Protein AF-A0AAV7XQR1-F1 (afdb_monomer_lite)

InterPro domains:
  IPR001360 Glycoside hydrolase family 1 [PF00232] (2-69)
  IPR001360 Glycoside hydrolase family 1 [PR00131] (14-31)
  IPR001360 Glycoside hydrolase family 1 [PR00131] (38-50)
  IPR001360 Glycoside hydrolase family 1 [PTHR10353] (2-71)
  IPR017853 Glycoside hydrolase superfamily [SSF51445] (2-74)

Secondary structure (DSSP, 8-state):
-HHHHHHHHHHTS---------S-SB----GGGTTS----SEEE-SSSTT--EEE-HHHHHHHHHHHHTSPPPTTSS-PPPPTT---PPP-PPPP-PPPPPP-------------------------------------

Sequence (139 aa):
MYLLEVLKAIHYDKCNVIGYTAWSLMDNFEWFFGYVHKFGLYHVDFADPERPRTAKMSAVFFQRLIEKRSVPRDGDIDYPDDPTTTPSPS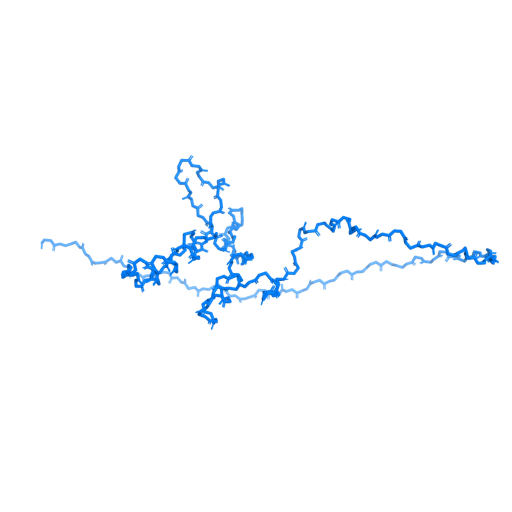TQPPSTASPPPTAPTTPATLTTTPSRAVAAWSAAGLVLTAALVSLGATL

Organism: NCBI:txid439358

Structure (mmCIF, N/CA/C/O backbone):
data_AF-A0AAV7XQR1-F1
#
_entry.id   AF-A0AAV7XQR1-F1
#
loop_
_atom_site.group_PDB
_atom_site.id
_atom_site.type_symbol
_atom_site.label_atom_id
_atom_site.label_alt_id
_atom_site.label_comp_id
_atom_site.label_asym_id
_atom_site.label_entity_id
_atom_site.label_seq_id
_atom_site.pdbx_PDB_ins_code
_atom_site.Cartn_x
_atom_site.Cartn_y
_atom_site.Cartn_z
_atom_site.occupancy
_atom_site.B_iso_or_equiv
_atom_site.auth_seq_id
_atom_site.auth_comp_id
_atom_site.auth_asym_id
_atom_site.auth_atom_id
_atom_site.pdbx_PDB_model_num
ATOM 1 N N . MET A 1 1 ? -13.272 7.628 3.373 1.00 75.12 1 MET A N 1
ATOM 2 C CA . MET A 1 1 ? -11.907 7.052 3.407 1.00 75.12 1 MET A CA 1
ATOM 3 C C . MET A 1 1 ? -11.966 5.754 4.211 1.00 75.12 1 MET A C 1
ATOM 5 O O . MET A 1 1 ? -12.535 5.785 5.293 1.00 75.12 1 MET A O 1
ATOM 9 N N . TYR A 1 2 ? -11.484 4.619 3.684 1.00 93.50 2 TYR A N 1
ATOM 10 C CA . TYR A 1 2 ? -11.781 3.273 4.225 1.00 93.50 2 TYR A CA 1
ATOM 11 C C . TYR A 1 2 ? -11.405 3.070 5.702 1.00 93.50 2 TYR A C 1
ATOM 13 O O . TYR A 1 2 ? -12.171 2.478 6.455 1.00 93.50 2 TYR A O 1
ATOM 21 N N . LEU A 1 3 ? -10.264 3.608 6.143 1.00 95.19 3 LEU A N 1
ATOM 22 C CA . LEU A 1 3 ? -9.789 3.451 7.524 1.00 95.19 3 LEU A CA 1
ATOM 23 C C . LEU A 1 3 ? -10.720 4.100 8.558 1.00 95.19 3 LEU A C 1
ATOM 25 O O . LEU A 1 3 ? -10.857 3.576 9.659 1.00 95.19 3 LEU A O 1
ATOM 29 N N . LEU A 1 4 ? -11.397 5.200 8.206 1.00 95.25 4 LEU A N 1
ATOM 30 C CA . LEU A 1 4 ? -12.369 5.837 9.101 1.00 95.25 4 LEU A CA 1
ATOM 31 C C . LEU A 1 4 ? -13.600 4.955 9.320 1.00 95.25 4 LEU A C 1
ATOM 33 O O . LEU A 1 4 ? -14.116 4.900 10.431 1.00 95.25 4 LEU A O 1
ATOM 37 N N . GLU A 1 5 ? -14.048 4.237 8.290 1.00 97.00 5 GLU A N 1
ATOM 38 C CA . GLU A 1 5 ? -15.176 3.309 8.423 1.00 97.00 5 GLU A CA 1
ATOM 39 C C . GLU A 1 5 ? -14.788 2.076 9.250 1.00 97.00 5 GLU A C 1
ATOM 41 O O . GLU A 1 5 ? -15.556 1.649 10.109 1.00 97.00 5 GLU A O 1
ATOM 46 N N . VAL A 1 6 ? -13.559 1.567 9.095 1.00 97.25 6 VAL A N 1
ATOM 47 C CA . VAL A 1 6 ? -13.028 0.502 9.968 1.00 97.25 6 VAL A CA 1
ATOM 48 C C . VAL A 1 6 ? -12.970 0.966 11.428 1.00 97.25 6 VAL A C 1
ATOM 50 O O . VAL A 1 6 ? -13.395 0.238 12.322 1.00 97.25 6 VAL A O 1
ATOM 53 N N . LEU A 1 7 ? -12.506 2.193 11.687 1.00 96.50 7 LEU A N 1
ATOM 54 C CA . LEU A 1 7 ? -12.491 2.761 13.039 1.00 96.50 7 LEU A CA 1
ATOM 55 C C . LEU A 1 7 ? -13.899 2.903 13.624 1.00 96.50 7 LEU A C 1
ATOM 57 O O . LEU A 1 7 ? -14.102 2.590 14.798 1.00 96.50 7 LEU A O 1
ATOM 61 N N . LYS A 1 8 ? -14.883 3.333 12.825 1.00 97.62 8 LYS A N 1
ATOM 62 C CA . LYS A 1 8 ? -16.283 3.392 13.267 1.00 97.62 8 LYS A CA 1
ATOM 63 C C . LYS A 1 8 ? -16.809 2.008 13.645 1.00 97.62 8 LYS A C 1
ATOM 65 O O . LYS A 1 8 ? -17.383 1.878 14.722 1.00 97.62 8 LYS A O 1
ATOM 70 N N . ALA A 1 9 ? -16.540 0.983 12.837 1.00 98.31 9 ALA A N 1
ATOM 71 C CA . ALA A 1 9 ? -16.950 -0.389 13.135 1.00 98.31 9 ALA A CA 1
ATOM 72 C C . ALA A 1 9 ? -16.342 -0.911 14.453 1.00 98.31 9 ALA A C 1
ATOM 74 O O . ALA A 1 9 ? -17.012 -1.586 15.235 1.00 98.31 9 ALA A O 1
ATOM 75 N N . ILE A 1 10 ? -15.085 -0.563 14.748 1.00 98.12 10 ILE A N 1
ATOM 76 C CA . ILE A 1 10 ? -14.436 -0.915 16.022 1.00 98.12 10 ILE A CA 1
ATOM 77 C C . ILE A 1 10 ? -15.087 -0.162 17.195 1.00 98.12 10 ILE A C 1
ATOM 79 O O . ILE A 1 10 ? -15.399 -0.753 18.231 1.00 98.12 10 ILE A O 1
ATOM 83 N N . HIS A 1 11 ? -15.287 1.153 17.066 1.00 97.50 11 HIS A N 1
ATOM 84 C CA . HIS A 1 11 ? -15.677 2.004 18.193 1.00 97.50 11 HIS A CA 1
ATOM 85 C C . HIS A 1 11 ? -17.179 2.028 18.479 1.00 97.50 11 HIS A C 1
ATOM 87 O O . HIS A 1 11 ? -17.562 1.992 19.654 1.00 97.50 11 HIS A O 1
ATOM 93 N N . TYR A 1 12 ? -18.015 2.084 17.445 1.00 98.31 12 TYR A N 1
ATOM 94 C CA . TYR A 1 12 ? -19.470 2.163 17.568 1.00 98.31 12 TYR A CA 1
ATOM 95 C C . TYR A 1 12 ? -20.103 0.774 17.540 1.00 98.31 12 TYR A C 1
ATOM 97 O O . TYR A 1 12 ? -20.843 0.437 18.462 1.00 98.31 12 TYR A O 1
ATOM 105 N N . ASP A 1 13 ? -19.713 -0.061 16.575 1.00 98.38 13 ASP A N 1
ATOM 106 C CA . ASP A 1 13 ? -20.342 -1.373 16.354 1.00 98.38 13 ASP A CA 1
ATOM 107 C C . ASP A 1 13 ? -19.647 -2.519 17.109 1.00 98.38 13 ASP A C 1
ATOM 109 O O . ASP A 1 13 ? -20.096 -3.662 17.073 1.00 98.38 13 ASP A O 1
ATOM 113 N N . LYS A 1 14 ? -18.552 -2.220 17.823 1.00 98.19 14 LYS A N 1
ATOM 114 C CA . LYS A 1 14 ? -17.791 -3.161 18.669 1.00 98.19 14 LYS A CA 1
ATOM 115 C C . LYS A 1 14 ? -17.241 -4.381 17.922 1.00 98.19 14 LYS A C 1
ATOM 117 O O . LYS A 1 14 ? -17.033 -5.439 18.516 1.00 98.19 14 LYS A O 1
ATOM 122 N N . CYS A 1 15 ? -16.955 -4.233 16.632 1.00 98.50 15 CYS A N 1
ATOM 123 C CA . CYS A 1 15 ? -16.311 -5.275 15.842 1.00 98.50 15 CYS A CA 1
ATOM 124 C C . CYS A 1 15 ? -14.850 -5.485 16.281 1.00 98.50 15 CYS A C 1
ATOM 126 O O . CYS A 1 15 ? -14.082 -4.529 16.407 1.00 98.50 15 CYS A O 1
ATOM 128 N N . ASN A 1 16 ? -14.440 -6.744 16.473 1.00 98.19 16 ASN A N 1
ATOM 129 C CA . ASN A 1 16 ? -13.074 -7.098 16.872 1.00 98.19 16 ASN A CA 1
ATOM 130 C C . ASN A 1 16 ? -12.128 -7.167 15.659 1.00 98.19 16 ASN A C 1
ATOM 132 O O . ASN A 1 16 ? -11.804 -8.247 15.164 1.00 98.19 16 ASN A O 1
ATOM 136 N N . VAL A 1 17 ? -11.700 -6.005 15.164 1.00 97.94 17 VAL A N 1
ATOM 137 C CA . VAL A 1 17 ? -10.725 -5.900 14.068 1.00 97.94 17 VAL A CA 1
ATOM 138 C C . VAL A 1 17 ? -9.316 -5.781 14.646 1.00 97.94 17 VAL A C 1
ATOM 140 O O . VAL A 1 17 ? -8.986 -4.795 15.299 1.00 97.94 17 VAL A O 1
ATOM 143 N N . ILE A 1 18 ? -8.470 -6.779 14.384 1.00 97.88 1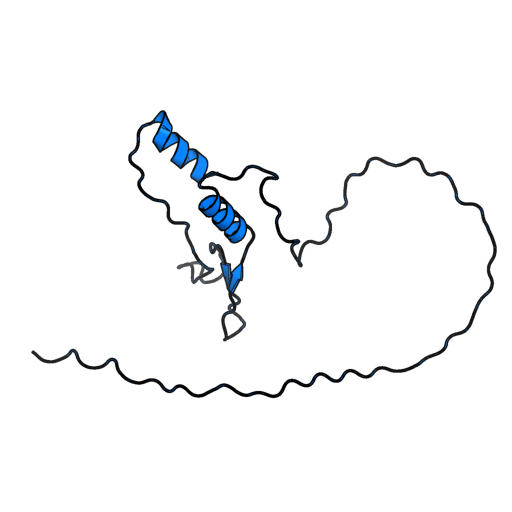8 ILE A N 1
ATOM 144 C CA . ILE A 1 18 ? -7.116 -6.872 14.964 1.00 97.88 18 ILE A CA 1
ATOM 145 C C . ILE A 1 18 ? -6.002 -6.345 14.047 1.00 97.88 18 ILE A C 1
ATOM 147 O O . ILE A 1 18 ? -4.864 -6.193 14.486 1.00 97.88 18 ILE A O 1
ATOM 151 N N . GLY A 1 19 ? -6.302 -6.068 12.776 1.00 96.06 19 GLY A N 1
ATOM 152 C CA . GLY A 1 19 ? -5.310 -5.617 11.804 1.00 96.06 19 GLY A CA 1
ATOM 153 C C . GLY A 1 19 ? -5.923 -5.142 10.488 1.00 96.06 19 GLY A C 1
ATOM 154 O O . GLY A 1 19 ? -7.081 -5.425 10.188 1.00 96.06 19 GLY A O 1
ATOM 155 N N . TYR A 1 20 ? -5.122 -4.415 9.708 1.00 97.00 20 TYR A N 1
ATOM 156 C CA . TYR A 1 20 ? -5.474 -3.901 8.386 1.00 97.00 20 TYR A CA 1
ATOM 157 C C . TYR A 1 20 ? -4.258 -4.007 7.462 1.00 97.00 20 TYR A C 1
ATOM 159 O O . TYR A 1 20 ? -3.176 -3.531 7.805 1.00 97.00 20 TYR A O 1
ATOM 167 N N . THR A 1 21 ? -4.435 -4.597 6.281 1.00 97.06 21 THR A N 1
ATOM 168 C CA . THR A 1 21 ? -3.389 -4.718 5.257 1.00 97.06 21 THR A CA 1
ATOM 169 C C . THR A 1 21 ? -3.809 -3.964 4.005 1.00 97.06 21 THR A C 1
ATOM 171 O O . THR A 1 21 ? -4.812 -4.308 3.381 1.00 97.06 21 THR A O 1
ATOM 174 N N . ALA A 1 22 ? -3.043 -2.941 3.627 1.00 96.81 22 ALA A N 1
ATOM 175 C CA . ALA A 1 22 ? -3.281 -2.220 2.385 1.00 96.81 22 ALA A CA 1
ATOM 176 C C . ALA A 1 22 ? -2.936 -3.103 1.177 1.00 96.81 22 ALA A C 1
ATOM 178 O O . ALA A 1 22 ? -1.853 -3.690 1.121 1.00 96.81 22 ALA A O 1
ATOM 179 N N . TRP A 1 23 ? -3.847 -3.167 0.205 1.00 96.44 23 TRP A N 1
ATOM 180 C CA . TRP A 1 23 ? -3.561 -3.743 -1.104 1.00 96.44 23 TRP A CA 1
ATOM 181 C C . TRP A 1 23 ? -3.174 -2.622 -2.077 1.00 96.44 23 TRP A C 1
ATOM 183 O O . TRP A 1 23 ? -3.966 -1.706 -2.278 1.00 96.44 23 TRP A O 1
ATOM 193 N N . SER A 1 24 ? -1.996 -2.631 -2.684 1.00 97.12 24 SER A N 1
ATOM 194 C CA . SER A 1 24 ? -0.855 -3.543 -2.494 1.00 97.12 24 SER A CA 1
ATOM 195 C C . SER A 1 24 ? 0.373 -2.767 -2.021 1.00 97.12 24 SER A C 1
ATOM 197 O O . SER A 1 24 ? 0.403 -1.537 -2.044 1.00 97.12 24 SER A O 1
ATOM 199 N N . LEU A 1 25 ? 1.425 -3.473 -1.597 1.00 97.62 25 LEU A N 1
ATOM 200 C CA . LEU A 1 25 ? 2.686 -2.809 -1.258 1.00 97.62 25 LEU A CA 1
ATOM 201 C C . LEU A 1 25 ? 3.252 -2.055 -2.473 1.00 97.62 25 LEU A C 1
ATOM 203 O O . LEU A 1 25 ? 3.607 -0.889 -2.366 1.00 97.62 25 LEU A O 1
ATOM 207 N N . MET A 1 26 ? 3.294 -2.692 -3.640 1.00 98.06 26 MET A N 1
ATOM 208 C CA . MET A 1 26 ? 3.830 -2.115 -4.872 1.00 98.06 26 MET A CA 1
ATOM 209 C C . MET A 1 26 ? 2.943 -2.461 -6.064 1.00 98.06 26 MET A C 1
ATOM 211 O O . MET A 1 26 ? 2.184 -3.433 -6.012 1.00 98.06 26 MET A O 1
ATOM 215 N N . ASP A 1 27 ? 3.051 -1.673 -7.131 1.00 98.00 27 ASP A N 1
ATOM 216 C CA . ASP A 1 27 ? 2.394 -1.980 -8.397 1.00 98.00 27 ASP A CA 1
ATOM 217 C C . ASP A 1 27 ? 2.822 -3.374 -8.873 1.00 98.00 27 ASP A C 1
ATOM 219 O O . ASP A 1 27 ? 3.998 -3.737 -8.816 1.00 98.00 27 ASP A O 1
ATOM 223 N N . ASN A 1 28 ? 1.860 -4.176 -9.318 1.00 96.69 28 ASN A N 1
ATOM 224 C CA . ASN A 1 28 ? 2.069 -5.566 -9.711 1.00 96.69 28 ASN A CA 1
ATOM 225 C C . ASN A 1 28 ? 1.243 -5.906 -10.968 1.00 96.69 28 ASN A C 1
ATOM 227 O O . ASN A 1 28 ? 0.720 -5.018 -11.643 1.00 96.69 28 ASN A O 1
ATOM 231 N N . PHE A 1 29 ? 1.212 -7.191 -11.329 1.00 97.06 29 PHE A N 1
ATOM 232 C CA . PHE A 1 29 ? 0.358 -7.706 -12.396 1.00 97.06 29 PHE A CA 1
ATOM 233 C C . PHE A 1 29 ? -1.062 -7.914 -11.860 1.00 97.06 29 PHE A C 1
ATOM 235 O O . PHE A 1 29 ? -1.273 -8.748 -10.980 1.00 97.06 29 PHE A O 1
ATOM 242 N N . GLU A 1 30 ? -2.025 -7.195 -12.423 1.00 96.31 30 GLU A N 1
ATOM 243 C CA . GLU A 1 30 ? -3.415 -7.180 -11.980 1.00 96.31 30 GLU A CA 1
ATOM 244 C C . GLU A 1 30 ? -4.307 -8.026 -12.902 1.00 96.31 30 GLU A C 1
ATOM 246 O O . GLU A 1 30 ? -5.167 -7.525 -13.630 1.00 96.31 30 GLU A O 1
ATOM 251 N N . TRP A 1 31 ? -4.094 -9.343 -12.867 1.00 94.62 31 TRP A N 1
ATOM 252 C CA . TRP A 1 31 ? -4.965 -10.355 -13.482 1.00 94.62 31 TRP A CA 1
ATOM 253 C C . TRP A 1 31 ? -5.340 -10.036 -14.941 1.00 94.62 31 TRP A C 1
ATOM 255 O O . TRP A 1 31 ? -4.474 -9.890 -15.802 1.00 94.62 31 TRP A O 1
ATOM 265 N N . PHE A 1 32 ? -6.636 -9.912 -15.230 1.00 95.81 32 PHE A N 1
ATOM 266 C CA . PHE A 1 32 ? -7.169 -9.618 -16.559 1.00 95.81 32 PHE A CA 1
ATOM 267 C C . PHE A 1 32 ? -6.738 -8.254 -17.107 1.00 95.81 32 PHE A C 1
ATOM 269 O O . PHE A 1 32 ? -6.765 -8.047 -18.317 1.00 95.81 32 PHE A O 1
ATOM 276 N N . PHE A 1 33 ? -6.331 -7.330 -16.237 1.00 93.88 33 PHE A N 1
ATOM 277 C CA . PHE A 1 33 ? -5.902 -5.988 -16.619 1.00 93.88 33 PHE A CA 1
ATOM 278 C C . PHE A 1 33 ? -4.392 -5.877 -16.840 1.00 93.88 33 PHE A C 1
ATOM 280 O O . PHE A 1 33 ? -3.901 -4.812 -17.226 1.00 93.88 33 PHE A O 1
ATOM 287 N N . GLY A 1 34 ? -3.642 -6.955 -16.593 1.00 95.12 34 GLY A N 1
ATOM 288 C CA . GLY A 1 34 ? -2.190 -6.957 -16.694 1.00 95.12 34 GLY A CA 1
ATOM 289 C C . GLY A 1 34 ? -1.566 -5.819 -15.887 1.00 95.12 34 GLY A C 1
ATOM 290 O O . GLY A 1 34 ? -1.880 -5.629 -14.719 1.00 95.12 34 GLY A O 1
ATOM 291 N N . TYR A 1 35 ? -0.692 -5.029 -16.506 1.00 95.44 35 TYR A N 1
ATOM 292 C CA . TYR A 1 35 ? 0.004 -3.923 -15.837 1.00 95.44 35 TYR A CA 1
ATOM 293 C C . TYR A 1 35 ? -0.667 -2.556 -16.023 1.00 95.44 35 TYR A C 1
ATOM 295 O O . TYR A 1 35 ? -0.015 -1.541 -15.791 1.00 95.44 35 TYR A O 1
ATOM 303 N N . VAL A 1 36 ? -1.921 -2.486 -16.471 1.00 94.56 36 VAL A N 1
ATOM 304 C CA . VAL A 1 36 ? -2.583 -1.194 -16.728 1.00 94.56 36 VAL A CA 1
ATOM 305 C C . VAL A 1 36 ? -2.975 -0.504 -15.419 1.00 94.56 36 VAL A C 1
ATOM 307 O O . VAL A 1 36 ? -2.706 0.682 -15.241 1.00 94.56 36 VAL A O 1
ATOM 310 N N . HIS A 1 37 ? -3.555 -1.246 -14.475 1.00 94.69 37 HIS A N 1
ATOM 311 C CA . HIS A 1 37 ? -3.965 -0.704 -13.179 1.00 94.69 37 HIS A CA 1
ATOM 312 C C . HIS A 1 37 ? -2.834 -0.762 -12.146 1.00 94.69 37 HIS A C 1
ATOM 314 O O . HIS A 1 37 ? -2.033 -1.696 -12.123 1.00 94.69 37 HIS A O 1
ATOM 320 N N . LYS A 1 38 ? -2.762 0.271 -11.300 1.00 95.56 38 LYS A N 1
ATOM 321 C CA . LYS A 1 38 ? -1.643 0.536 -10.385 1.00 95.56 38 LYS A CA 1
ATOM 322 C C . LYS A 1 38 ? -2.151 0.782 -8.964 1.00 95.56 38 LYS A C 1
ATOM 324 O O . LYS A 1 38 ? -2.373 1.925 -8.568 1.00 95.56 38 LYS A O 1
ATOM 329 N N . PHE A 1 39 ? -2.348 -0.295 -8.207 1.00 96.38 39 PHE A N 1
ATOM 330 C CA . PHE A 1 39 ? -2.883 -0.248 -6.839 1.00 96.38 39 PHE A CA 1
ATOM 331 C C . PHE A 1 39 ? -1.818 -0.101 -5.745 1.00 96.38 39 PHE A C 1
ATOM 333 O O . PHE A 1 39 ? -2.156 0.093 -4.579 1.00 96.38 39 PHE A O 1
ATOM 340 N N . GLY A 1 40 ? -0.535 -0.189 -6.093 1.00 97.25 40 GLY A N 1
ATOM 341 C CA . GLY A 1 40 ? 0.540 -0.195 -5.114 1.00 97.25 40 GLY A CA 1
ATOM 342 C C . GLY A 1 40 ? 0.714 1.133 -4.394 1.00 97.25 40 GLY A C 1
ATOM 343 O O . GLY A 1 40 ? 0.573 2.195 -5.005 1.00 97.25 40 GLY A O 1
ATOM 344 N N . LEU A 1 41 ? 1.130 1.070 -3.127 1.00 97.62 41 LEU A N 1
ATOM 345 C CA . LEU A 1 41 ? 1.688 2.219 -2.405 1.00 97.62 41 LEU A CA 1
ATOM 346 C C . LEU A 1 41 ? 2.994 2.709 -3.053 1.00 97.62 41 LEU A C 1
ATOM 348 O O . LEU A 1 41 ? 3.292 3.901 -3.032 1.00 97.62 41 LEU A O 1
ATOM 352 N N . TYR A 1 42 ? 3.747 1.799 -3.669 1.00 98.00 42 TYR A N 1
ATOM 353 C CA . TYR A 1 42 ? 4.950 2.101 -4.438 1.00 98.00 42 TYR A CA 1
ATOM 354 C C . TYR A 1 42 ? 4.705 1.914 -5.933 1.00 98.00 42 TYR A C 1
ATOM 356 O O . TYR A 1 42 ? 4.166 0.894 -6.370 1.00 98.00 42 TYR A O 1
ATOM 364 N N . HIS A 1 43 ? 5.132 2.898 -6.720 1.00 97.56 43 HIS A N 1
ATOM 365 C CA . HIS A 1 43 ? 5.216 2.770 -8.163 1.00 97.56 43 HIS A CA 1
ATOM 366 C C . HIS A 1 43 ? 6.373 1.850 -8.542 1.00 97.56 43 HIS A C 1
ATOM 368 O O . HIS A 1 43 ? 7.432 1.923 -7.924 1.00 97.56 43 HIS A O 1
ATOM 374 N N . VAL A 1 44 ? 6.169 1.006 -9.551 1.00 97.81 44 VAL A N 1
ATOM 375 C CA . VAL A 1 44 ? 7.216 0.167 -10.143 1.00 97.81 44 VAL A CA 1
ATOM 376 C C . VAL A 1 44 ? 7.337 0.520 -11.615 1.00 97.81 44 VAL A C 1
ATOM 378 O O . VAL A 1 44 ? 6.345 0.431 -12.346 1.00 97.81 44 VAL A O 1
ATOM 381 N N . ASP A 1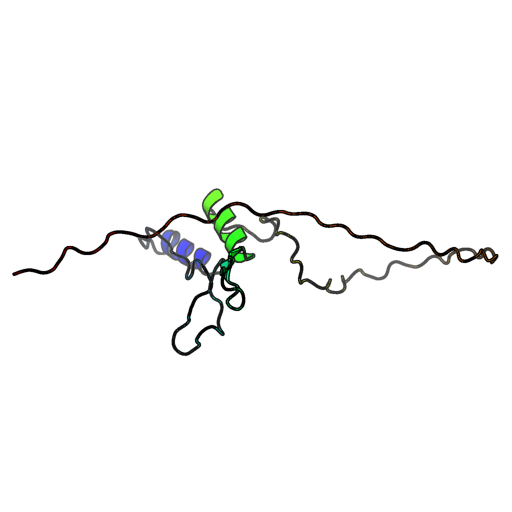 45 ? 8.549 0.864 -12.046 1.00 96.62 45 ASP A N 1
ATOM 382 C CA . ASP A 1 45 ? 8.850 0.991 -13.468 1.00 96.62 45 ASP A CA 1
ATOM 383 C C . ASP A 1 45 ? 9.036 -0.407 -14.076 1.00 96.62 45 ASP A C 1
ATOM 385 O O . ASP A 1 45 ? 9.963 -1.144 -13.739 1.00 96.62 45 ASP A O 1
ATOM 389 N N . PHE A 1 46 ? 8.107 -0.799 -14.949 1.00 95.75 46 PHE A N 1
ATOM 390 C CA . PHE A 1 46 ? 8.140 -2.090 -15.640 1.00 95.75 46 PHE A CA 1
ATOM 391 C C . PHE A 1 46 ? 8.935 -2.051 -16.952 1.00 95.75 46 PHE A C 1
ATOM 393 O O . PHE A 1 46 ? 9.196 -3.116 -17.518 1.00 95.75 46 PHE A O 1
ATOM 400 N N . ALA A 1 47 ? 9.313 -0.866 -17.438 1.00 96.25 47 ALA A N 1
ATOM 401 C CA . ALA A 1 47 ? 10.178 -0.711 -18.602 1.00 96.25 47 ALA A CA 1
ATOM 402 C C . ALA A 1 47 ? 11.652 -0.925 -18.224 1.00 96.25 47 ALA A C 1
ATOM 404 O O . ALA A 1 47 ? 12.379 -1.573 -18.975 1.00 96.25 47 ALA A O 1
ATOM 405 N N . ASP A 1 48 ? 12.069 -0.469 -17.040 1.00 96.75 48 ASP A N 1
ATOM 406 C CA . ASP A 1 48 ? 13.424 -0.669 -16.514 1.00 96.75 48 ASP A CA 1
ATOM 407 C C . ASP A 1 48 ? 13.615 -2.098 -15.954 1.00 96.75 48 ASP A C 1
ATOM 409 O O . ASP A 1 48 ? 12.914 -2.469 -15.002 1.00 96.75 48 ASP A O 1
ATOM 413 N N . PRO A 1 49 ? 14.539 -2.923 -16.498 1.00 96.69 49 PRO A N 1
ATOM 414 C CA . PRO A 1 49 ? 14.850 -4.269 -16.001 1.00 96.69 49 PRO A CA 1
ATOM 415 C C . PRO A 1 49 ? 15.147 -4.360 -14.498 1.00 96.69 49 PRO A C 1
ATOM 417 O O . PRO A 1 49 ? 14.805 -5.374 -13.889 1.00 96.69 49 PRO A O 1
ATOM 420 N N . GLU A 1 50 ? 15.707 -3.311 -13.891 1.00 97.56 50 GLU A N 1
ATOM 421 C CA . GLU A 1 50 ? 16.030 -3.267 -12.459 1.00 97.56 50 GLU A CA 1
ATOM 422 C C . GLU A 1 50 ? 14.780 -3.122 -11.572 1.00 97.56 50 GLU A C 1
ATOM 424 O O . GLU A 1 50 ? 14.826 -3.349 -10.359 1.00 97.56 50 GLU A O 1
ATOM 429 N N . ARG A 1 51 ? 13.628 -2.782 -12.170 1.00 96.94 51 ARG A N 1
ATOM 430 C CA . ARG A 1 51 ? 12.333 -2.591 -11.497 1.00 96.94 51 ARG A CA 1
ATOM 431 C C . ARG A 1 51 ? 12.457 -1.671 -10.273 1.00 96.94 51 ARG A C 1
ATOM 433 O O . ARG A 1 51 ? 12.144 -2.104 -9.155 1.00 96.94 51 ARG A O 1
ATOM 440 N N . PRO A 1 52 ? 12.922 -0.420 -10.427 1.00 97.75 52 PRO A N 1
ATOM 441 C CA . PRO A 1 52 ? 13.007 0.511 -9.309 1.00 97.75 52 PRO A CA 1
ATOM 442 C C . PRO A 1 52 ? 11.618 0.772 -8.704 1.00 97.75 52 PRO A C 1
ATOM 444 O O . PRO A 1 52 ? 10.601 0.767 -9.404 1.00 97.75 52 PRO A O 1
ATOM 447 N N . ARG A 1 53 ? 11.573 0.961 -7.377 1.00 97.38 53 ARG A N 1
ATOM 448 C CA . ARG A 1 53 ? 10.352 1.271 -6.616 1.00 97.38 53 ARG A CA 1
ATOM 449 C C . ARG A 1 53 ? 10.406 2.723 -6.155 1.00 97.38 53 ARG A C 1
ATOM 451 O O . ARG A 1 53 ? 11.329 3.088 -5.432 1.00 97.38 53 ARG A O 1
ATOM 458 N N . THR A 1 54 ? 9.378 3.503 -6.472 1.00 96.81 54 THR A N 1
ATOM 459 C CA . THR A 1 54 ? 9.259 4.904 -6.040 1.00 96.81 54 THR A CA 1
ATOM 460 C C . THR A 1 54 ? 8.034 5.068 -5.152 1.00 96.81 54 THR A C 1
ATOM 462 O O . THR A 1 54 ? 6.935 4.649 -5.517 1.00 96.81 54 THR A O 1
ATOM 465 N N . ALA A 1 55 ? 8.209 5.644 -3.963 1.00 95.94 55 ALA A N 1
ATOM 466 C CA . ALA A 1 55 ? 7.106 5.871 -3.032 1.00 95.94 55 ALA A CA 1
ATOM 467 C C . ALA A 1 55 ? 6.076 6.833 -3.644 1.00 95.94 55 ALA A C 1
ATOM 469 O O . ALA A 1 55 ? 6.441 7.906 -4.118 1.00 95.94 55 ALA A O 1
ATOM 470 N N . LYS A 1 56 ? 4.790 6.462 -3.621 1.00 94.81 56 LYS A N 1
ATOM 471 C CA . LYS A 1 56 ? 3.697 7.380 -3.972 1.00 94.81 56 LYS A CA 1
ATOM 472 C C . LYS A 1 56 ? 3.256 8.167 -2.737 1.00 94.81 56 LYS A C 1
ATOM 474 O O . LYS A 1 56 ? 3.575 7.810 -1.603 1.00 94.81 56 LYS A O 1
ATOM 479 N N . MET A 1 57 ? 2.406 9.169 -2.944 1.00 93.94 57 MET A N 1
ATOM 480 C CA . MET A 1 57 ? 1.769 9.924 -1.854 1.00 93.94 57 MET A CA 1
ATOM 481 C C . MET A 1 57 ? 1.036 9.020 -0.860 1.00 93.94 57 MET A C 1
ATOM 483 O O . MET A 1 57 ? 1.085 9.237 0.347 1.00 93.94 57 MET A O 1
ATOM 487 N N . SER A 1 58 ? 0.411 7.946 -1.346 1.00 94.44 58 SER A N 1
ATOM 488 C CA . SER A 1 58 ? -0.235 6.951 -0.489 1.00 94.44 58 SER A CA 1
ATOM 489 C C . SER A 1 58 ? 0.753 6.226 0.434 1.00 94.44 58 SER A C 1
ATOM 491 O O . SER A 1 58 ? 0.395 5.940 1.574 1.00 94.44 58 SER A O 1
ATOM 493 N N . ALA A 1 59 ? 1.996 5.971 0.009 1.00 95.81 59 ALA A N 1
ATOM 494 C CA . ALA A 1 59 ? 3.025 5.412 0.889 1.00 95.81 59 ALA A CA 1
ATOM 495 C C . ALA A 1 59 ? 3.386 6.387 2.017 1.00 95.81 59 ALA A C 1
ATOM 497 O O . ALA A 1 59 ? 3.447 5.975 3.174 1.00 95.81 59 ALA A O 1
ATOM 498 N N . VAL A 1 60 ? 3.542 7.679 1.703 1.00 94.00 60 VAL A N 1
ATOM 499 C CA . VAL A 1 60 ? 3.799 8.734 2.703 1.00 94.00 60 VAL A CA 1
ATOM 500 C C . VAL A 1 60 ? 2.638 8.828 3.697 1.00 94.00 60 VAL A C 1
ATOM 502 O O . VAL A 1 60 ? 2.850 8.876 4.910 1.00 94.00 60 VAL A O 1
ATOM 505 N N . PHE A 1 61 ? 1.400 8.763 3.205 1.00 95.06 61 PHE A N 1
ATOM 506 C CA . PHE A 1 61 ? 0.210 8.713 4.050 1.00 95.06 61 PHE A CA 1
ATOM 507 C C . PHE A 1 61 ? 0.233 7.519 5.014 1.00 95.06 61 PHE A C 1
ATOM 509 O O . PHE A 1 61 ? 0.053 7.694 6.221 1.00 95.06 61 PHE A O 1
ATOM 516 N N . PHE A 1 62 ? 0.477 6.307 4.505 1.00 95.62 62 PHE A N 1
ATOM 517 C CA . PHE A 1 62 ? 0.510 5.100 5.334 1.00 95.62 62 PHE A CA 1
ATOM 518 C C . PHE A 1 62 ? 1.672 5.110 6.330 1.00 95.62 62 PHE A C 1
ATOM 520 O O . PHE A 1 62 ? 1.490 4.669 7.463 1.00 95.62 62 PHE A O 1
ATOM 527 N N . GLN A 1 63 ? 2.827 5.668 5.958 1.00 94.75 63 GLN A N 1
ATOM 528 C CA . GLN A 1 63 ? 3.939 5.883 6.879 1.00 94.75 63 GLN A CA 1
ATOM 529 C C . GLN A 1 63 ? 3.502 6.750 8.067 1.00 94.75 63 GLN A C 1
ATOM 531 O O . GLN A 1 63 ? 3.640 6.334 9.217 1.00 94.75 63 GLN A O 1
ATOM 536 N N . ARG A 1 64 ? 2.908 7.921 7.805 1.00 94.69 64 ARG A N 1
ATOM 537 C CA . ARG A 1 64 ? 2.441 8.835 8.861 1.00 94.69 64 ARG A CA 1
ATOM 538 C C . ARG A 1 64 ? 1.342 8.225 9.721 1.00 94.69 64 ARG A C 1
ATOM 540 O O . ARG A 1 64 ? 1.371 8.375 10.942 1.00 94.69 64 ARG A O 1
ATOM 547 N N . LEU A 1 65 ? 0.412 7.503 9.102 1.00 95.44 65 LEU A N 1
ATOM 548 C CA . LEU A 1 65 ? -0.645 6.786 9.807 1.00 95.44 65 LEU A CA 1
ATOM 549 C C . LEU A 1 65 ? -0.077 5.759 10.793 1.00 95.44 65 LEU A C 1
ATOM 551 O O . LEU A 1 65 ? -0.531 5.687 11.936 1.00 95.44 65 LEU A O 1
ATOM 555 N N . ILE A 1 66 ? 0.920 4.975 10.371 1.00 95.69 66 ILE A N 1
ATOM 556 C CA . ILE A 1 66 ? 1.554 3.954 11.215 1.00 95.69 66 ILE A CA 1
ATOM 557 C C . ILE A 1 66 ? 2.375 4.613 12.331 1.00 95.69 66 ILE A C 1
ATOM 559 O O . ILE A 1 66 ? 2.250 4.212 13.488 1.00 95.69 66 ILE A O 1
ATOM 563 N N . GLU A 1 67 ? 3.156 5.650 12.012 1.00 95.31 67 GLU A N 1
ATOM 564 C CA . GLU A 1 67 ? 3.971 6.401 12.978 1.00 95.31 67 GLU A CA 1
ATOM 565 C C . GLU A 1 67 ? 3.120 7.046 14.081 1.00 95.31 67 GLU A C 1
ATOM 567 O O . GLU A 1 67 ? 3.464 6.973 15.261 1.00 95.31 67 GLU A O 1
ATOM 572 N N . LYS A 1 68 ? 1.998 7.678 13.715 1.00 94.56 68 LYS A N 1
ATOM 573 C CA . LYS A 1 68 ? 1.117 8.382 14.661 1.00 94.56 68 LYS A CA 1
ATOM 574 C C . LYS A 1 68 ? 0.066 7.485 15.306 1.00 94.56 68 LYS A C 1
ATOM 576 O O . LYS A 1 68 ? -0.535 7.889 16.299 1.00 94.56 68 LYS A O 1
ATOM 581 N N . ARG A 1 69 ? -0.163 6.287 14.755 1.00 95.12 69 ARG A N 1
ATOM 582 C CA . ARG A 1 69 ? -1.259 5.376 15.131 1.00 95.12 69 ARG A CA 1
ATOM 583 C C . ARG A 1 69 ? -2.628 6.068 15.138 1.00 95.12 69 ARG A C 1
ATOM 585 O O . ARG A 1 69 ? -3.499 5.746 15.943 1.00 95.12 69 ARG A O 1
ATOM 592 N N . SER A 1 70 ? -2.808 7.023 14.234 1.00 93.62 70 SER A N 1
ATOM 593 C CA . SER A 1 70 ? -4.034 7.789 14.035 1.00 93.62 70 SER A CA 1
ATOM 594 C C . SER A 1 70 ? -4.191 8.096 12.550 1.00 93.62 70 SER A C 1
ATOM 596 O O . SER A 1 70 ? -3.213 8.087 11.805 1.00 93.62 70 SER A O 1
ATOM 598 N N . VAL A 1 71 ? -5.423 8.337 12.101 1.00 93.12 71 VAL A N 1
ATOM 599 C CA . VAL A 1 71 ? -5.676 8.725 10.708 1.00 93.12 71 VAL A CA 1
ATOM 600 C C . VAL A 1 71 ? -5.279 10.197 10.540 1.00 93.12 71 VAL A C 1
ATOM 602 O O . VAL A 1 71 ? -5.888 11.039 11.206 1.00 93.12 71 VAL A O 1
ATOM 605 N N . PRO A 1 72 ? -4.281 10.519 9.693 1.00 91.25 72 PRO A N 1
ATOM 606 C CA . PRO A 1 72 ? -3.890 11.901 9.433 1.00 91.25 72 PRO A CA 1
ATOM 607 C C . PRO A 1 72 ? -5.046 12.696 8.819 1.00 91.25 72 PRO A C 1
ATOM 609 O O . PRO A 1 72 ? -5.796 12.160 7.998 1.00 91.25 72 PRO A O 1
ATOM 612 N N . ARG A 1 73 ? -5.196 13.962 9.214 1.00 88.06 73 ARG A N 1
ATOM 613 C CA . ARG A 1 73 ? -6.166 14.896 8.630 1.00 88.06 73 ARG A CA 1
ATOM 614 C C . ARG A 1 73 ? -5.533 15.689 7.492 1.00 88.06 73 ARG A C 1
ATOM 616 O O . ARG A 1 73 ? -4.314 15.692 7.312 1.00 88.06 73 ARG A O 1
ATOM 623 N N . ASP A 1 74 ? -6.374 16.383 6.738 1.00 82.19 74 ASP A N 1
ATOM 624 C CA . ASP A 1 74 ? -5.915 17.291 5.692 1.00 82.19 74 ASP A CA 1
ATOM 625 C C . ASP A 1 74 ? -5.001 18.368 6.301 1.00 82.19 74 ASP A C 1
ATOM 627 O O . ASP A 1 74 ? -5.369 19.033 7.270 1.00 82.19 74 ASP A O 1
ATOM 631 N N . GLY A 1 75 ? -3.787 18.497 5.758 1.00 83.44 75 GLY A N 1
ATOM 632 C CA . GLY A 1 75 ? -2.746 19.402 6.259 1.00 83.44 75 GLY A CA 1
ATOM 633 C C . GLY A 1 75 ? -1.806 18.818 7.323 1.00 83.44 75 GLY A C 1
ATOM 634 O O . GLY A 1 75 ? -0.787 19.437 7.611 1.00 83.44 75 GLY A O 1
ATOM 635 N N . ASP A 1 76 ? -2.076 17.624 7.870 1.00 85.38 76 ASP A N 1
ATOM 636 C CA . ASP A 1 76 ? -1.178 16.973 8.846 1.00 85.38 76 ASP A CA 1
ATOM 637 C C . ASP A 1 76 ? 0.055 16.326 8.179 1.00 85.38 76 ASP A C 1
ATOM 639 O O . ASP A 1 76 ? 1.028 15.976 8.854 1.00 85.38 76 ASP A O 1
ATOM 643 N N . ILE A 1 77 ? 0.003 16.115 6.861 1.00 87.50 77 ILE A N 1
ATOM 644 C CA . ILE A 1 77 ? 1.072 15.496 6.077 1.00 87.50 77 ILE A CA 1
ATOM 645 C C . ILE A 1 77 ? 1.657 16.550 5.149 1.00 87.50 77 ILE A C 1
ATOM 647 O O . ILE A 1 77 ? 0.974 17.029 4.246 1.00 87.50 77 ILE A O 1
ATOM 651 N N . ASP A 1 78 ? 2.936 16.852 5.361 1.00 85.12 78 ASP A N 1
ATOM 652 C CA . ASP A 1 78 ? 3.745 17.557 4.377 1.00 85.12 78 ASP A CA 1
ATOM 653 C C . ASP A 1 78 ? 4.136 16.566 3.280 1.00 85.12 78 ASP A C 1
ATOM 655 O O . ASP A 1 78 ? 4.867 15.593 3.506 1.00 85.12 78 ASP A O 1
ATOM 659 N N . TYR A 1 79 ? 3.521 16.753 2.125 1.00 83.19 79 TYR A N 1
ATOM 660 C CA . TYR A 1 79 ? 3.672 15.887 0.979 1.00 83.19 79 TYR A CA 1
ATOM 661 C C . TYR A 1 79 ? 4.837 1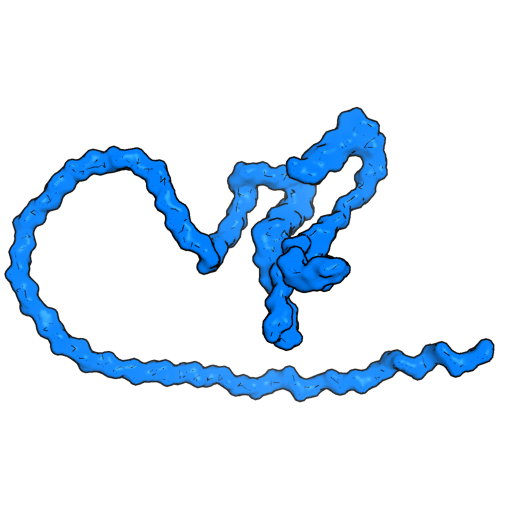6.401 0.129 1.00 83.19 79 TYR A C 1
ATOM 663 O O . TYR A 1 79 ? 4.862 17.591 -0.173 1.00 83.19 79 TYR A O 1
ATOM 671 N N . PRO A 1 80 ? 5.784 15.539 -0.282 1.00 77.19 80 PRO A N 1
ATOM 672 C CA . PRO A 1 80 ? 6.860 15.982 -1.157 1.00 77.19 80 PRO A CA 1
ATOM 673 C C . PRO A 1 80 ? 6.273 16.521 -2.466 1.00 77.19 80 PRO A C 1
ATOM 675 O O . PRO A 1 80 ? 5.341 15.922 -3.011 1.00 77.19 80 PRO A O 1
ATOM 678 N N . ASP A 1 81 ? 6.823 17.634 -2.957 1.00 75.31 81 ASP A N 1
ATOM 679 C CA . ASP A 1 81 ? 6.426 18.221 -4.236 1.00 75.31 81 ASP A CA 1
ATOM 680 C C . ASP A 1 81 ? 6.512 17.158 -5.341 1.00 75.31 81 ASP A C 1
ATOM 682 O O . ASP A 1 81 ? 7.549 16.513 -5.531 1.00 75.31 81 ASP A O 1
ATOM 686 N N . ASP A 1 82 ? 5.411 16.945 -6.062 1.00 63.81 82 ASP A N 1
ATOM 687 C CA . ASP A 1 82 ? 5.391 15.992 -7.167 1.00 63.81 82 ASP A CA 1
ATOM 688 C C . ASP A 1 82 ? 6.159 16.577 -8.366 1.00 63.81 82 ASP A C 1
ATOM 690 O O . ASP A 1 82 ? 5.780 17.638 -8.874 1.00 63.81 82 ASP A O 1
ATOM 694 N N . PRO A 1 83 ? 7.194 15.888 -8.885 1.00 54.59 83 PRO A N 1
ATOM 695 C CA . PRO A 1 83 ? 7.957 16.353 -10.043 1.00 54.59 83 PRO A CA 1
ATOM 696 C C . PRO A 1 83 ? 7.129 16.454 -11.339 1.00 54.59 83 PRO A C 1
ATOM 698 O O . PRO A 1 83 ? 7.606 17.033 -12.313 1.00 54.59 83 PRO A O 1
ATOM 701 N N . THR A 1 84 ? 5.906 15.913 -11.374 1.00 50.44 84 THR A N 1
ATOM 702 C CA . THR A 1 84 ? 4.997 15.962 -12.536 1.00 50.44 84 THR A CA 1
ATOM 703 C C . THR A 1 84 ? 3.921 17.044 -12.407 1.00 50.44 84 THR A C 1
ATOM 705 O O . THR A 1 84 ? 3.188 17.317 -13.363 1.00 50.44 84 THR A O 1
ATOM 708 N N . THR A 1 85 ? 3.814 17.703 -11.250 1.00 47.22 85 THR A N 1
ATOM 709 C CA . THR A 1 85 ? 2.799 18.730 -11.031 1.00 47.22 85 THR A CA 1
ATOM 710 C C . THR A 1 85 ? 3.188 20.005 -11.780 1.00 47.22 85 THR A C 1
ATOM 712 O O . THR A 1 85 ? 3.972 20.830 -11.319 1.00 47.22 85 THR A O 1
ATOM 715 N N . THR A 1 86 ? 2.604 20.185 -12.968 1.00 38.94 86 THR A N 1
ATOM 716 C CA . THR A 1 86 ? 2.484 21.518 -13.573 1.00 38.94 86 THR A CA 1
ATOM 717 C C . THR A 1 86 ? 1.666 22.375 -12.604 1.00 38.94 86 THR A C 1
ATOM 719 O O . THR A 1 86 ? 0.584 21.933 -12.205 1.00 38.94 86 THR A O 1
ATOM 722 N N . PRO A 1 87 ? 2.134 23.568 -12.195 1.00 39.38 87 PRO A N 1
ATOM 723 C CA . PRO A 1 87 ? 1.389 24.386 -11.252 1.00 39.38 87 PRO A CA 1
ATOM 724 C C . PRO A 1 87 ? 0.033 24.749 -11.860 1.00 39.38 87 PRO A C 1
ATOM 726 O O . PRO A 1 87 ? -0.053 25.428 -12.884 1.00 39.38 87 PRO A O 1
ATOM 729 N N . SER A 1 88 ? -1.032 24.265 -11.224 1.00 38.69 88 SER A N 1
ATOM 730 C CA . SER A 1 88 ? -2.394 24.718 -11.494 1.00 38.69 88 SER A CA 1
ATOM 731 C C . SER A 1 88 ? -2.458 26.221 -11.189 1.00 38.69 88 SER A C 1
ATOM 733 O O . SER A 1 88 ? -1.910 26.633 -10.160 1.00 38.69 88 SER A O 1
ATOM 735 N N . PRO A 1 89 ? -3.054 27.065 -12.055 1.00 40.97 89 PRO A N 1
ATOM 736 C CA . PRO A 1 89 ? -3.038 28.507 -11.857 1.00 40.97 89 PRO A CA 1
ATOM 737 C C . PRO A 1 89 ? -3.739 28.830 -10.539 1.00 40.97 89 PRO A C 1
ATOM 739 O O . PRO A 1 89 ? -4.922 28.543 -10.353 1.00 40.97 89 PRO A O 1
ATOM 742 N N . SER A 1 90 ? -2.977 29.390 -9.604 1.00 41.22 90 SER A N 1
ATOM 743 C CA . SER A 1 90 ? -3.493 29.815 -8.316 1.00 41.22 90 SER A CA 1
ATOM 744 C C . SER A 1 90 ? -4.546 30.900 -8.533 1.00 41.22 90 SER A C 1
ATOM 746 O O . SER A 1 90 ? -4.298 31.930 -9.162 1.00 41.22 90 SER A O 1
ATOM 748 N N . THR A 1 91 ? -5.745 30.674 -8.002 1.00 45.56 91 THR A N 1
ATOM 749 C CA . THR A 1 91 ? -6.792 31.692 -7.894 1.00 45.56 91 THR A CA 1
ATOM 750 C C . THR A 1 91 ? -6.356 32.731 -6.859 1.00 45.56 91 THR A C 1
ATOM 752 O O . THR A 1 91 ? -6.811 32.712 -5.718 1.00 45.56 91 THR A O 1
ATOM 755 N N . GLN A 1 92 ? -5.439 33.629 -7.219 1.00 39.34 92 GLN A N 1
ATOM 756 C CA . GLN A 1 92 ? -5.291 34.883 -6.486 1.00 39.34 92 GLN A CA 1
ATOM 757 C C . GLN A 1 92 ? -6.330 35.889 -7.006 1.00 39.34 92 GLN A C 1
ATOM 759 O O . GLN A 1 92 ? -6.453 36.057 -8.221 1.00 39.34 92 GLN A O 1
ATOM 764 N N . PRO A 1 93 ? -7.097 36.564 -6.127 1.00 43.56 93 PRO A N 1
ATOM 765 C CA . PRO A 1 93 ? -7.926 37.689 -6.547 1.00 43.56 93 PRO A CA 1
ATOM 766 C C . PRO A 1 93 ? -7.030 38.827 -7.074 1.00 43.56 93 PRO A C 1
ATOM 768 O O . PRO A 1 93 ? -5.889 38.958 -6.622 1.00 43.56 93 PRO A O 1
ATOM 771 N N . PRO A 1 94 ? -7.511 39.644 -8.030 1.00 43.41 94 PRO A N 1
ATOM 772 C CA . PRO A 1 94 ? -6.667 40.602 -8.733 1.00 43.41 94 PRO A CA 1
ATOM 773 C C . PRO A 1 94 ? -6.113 41.645 -7.759 1.00 43.41 94 PRO A C 1
ATOM 775 O O . PRO A 1 94 ? -6.865 42.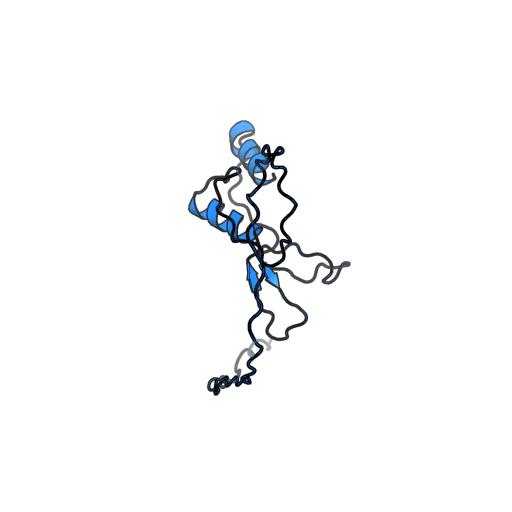418 -7.164 1.00 43.41 94 PRO A O 1
ATOM 778 N N . SER A 1 95 ? -4.788 41.675 -7.607 1.00 48.25 95 SER A N 1
ATOM 779 C CA . SER A 1 95 ? -4.100 42.779 -6.952 1.00 48.25 95 SER A CA 1
ATOM 780 C C . SER A 1 95 ? -4.154 44.000 -7.873 1.00 48.25 95 SER A C 1
ATOM 782 O O . SER A 1 95 ? -3.816 43.947 -9.055 1.00 48.25 95 SER A O 1
ATOM 784 N N . THR A 1 96 ? -4.653 45.112 -7.341 1.00 42.75 96 THR A N 1
ATOM 785 C CA . THR A 1 96 ? -4.695 46.412 -8.015 1.00 42.75 96 THR A CA 1
ATOM 786 C C . THR A 1 96 ? -3.287 46.835 -8.422 1.00 42.75 96 THR A C 1
ATOM 788 O O . THR A 1 96 ? -2.441 47.107 -7.571 1.00 42.75 96 THR A O 1
ATOM 791 N N . ALA A 1 97 ? -3.048 46.876 -9.731 1.00 47.28 97 ALA A N 1
ATOM 792 C CA . ALA A 1 97 ? -1.803 47.325 -10.328 1.00 47.28 97 ALA A CA 1
ATOM 793 C C . ALA A 1 97 ? -1.603 48.833 -10.110 1.00 47.28 97 ALA A C 1
ATOM 795 O O . ALA A 1 97 ? -2.437 49.641 -10.518 1.00 47.28 97 ALA A O 1
ATOM 796 N N . SER A 1 98 ? -0.463 49.210 -9.535 1.00 45.69 98 SER A N 1
ATOM 797 C CA . SER A 1 98 ? 0.111 50.547 -9.722 1.00 45.69 98 SER A CA 1
ATOM 798 C C . SER A 1 98 ? 1.049 50.504 -10.935 1.00 45.69 98 SER A C 1
ATOM 800 O O . SER A 1 98 ? 1.818 49.546 -11.056 1.00 45.69 98 SER A O 1
ATOM 802 N N . PRO A 1 99 ? 1.016 51.492 -11.848 1.00 53.72 99 PRO A N 1
ATOM 803 C CA . PRO A 1 99 ? 1.857 51.468 -13.040 1.00 53.72 99 PRO A CA 1
ATOM 804 C C . PRO A 1 99 ? 3.328 51.786 -12.701 1.00 53.72 99 PRO A C 1
ATOM 806 O O . PRO A 1 99 ? 3.584 52.620 -11.827 1.00 53.72 99 PRO A O 1
ATOM 809 N N . PRO A 1 100 ? 4.307 51.163 -13.385 1.00 56.00 100 PRO A N 1
ATOM 810 C CA . PRO A 1 100 ? 5.723 51.450 -13.174 1.00 56.00 100 PRO A CA 1
ATOM 811 C C . PRO A 1 100 ? 6.171 52.714 -13.939 1.00 56.00 100 PRO A C 1
ATOM 813 O O . PRO A 1 100 ? 5.641 52.998 -15.017 1.00 56.00 100 PRO A O 1
ATOM 816 N N . PRO A 1 101 ? 7.164 53.468 -13.428 1.00 45.19 101 PRO A N 1
ATOM 817 C CA . PRO A 1 101 ? 7.736 54.612 -14.131 1.00 45.19 101 PRO A CA 1
ATOM 818 C C . PRO A 1 101 ? 8.706 54.181 -15.244 1.00 45.19 101 PRO A C 1
ATOM 820 O O . PRO A 1 101 ? 9.517 53.271 -15.080 1.00 45.19 101 PRO A O 1
ATOM 823 N N . THR A 1 102 ? 8.629 54.876 -16.377 1.00 50.25 102 THR A N 1
ATOM 824 C CA . THR A 1 102 ? 9.454 54.675 -17.577 1.00 50.25 102 THR A CA 1
ATOM 825 C C . THR A 1 102 ? 10.871 55.227 -17.397 1.00 50.25 102 THR A C 1
ATOM 827 O O . THR A 1 102 ? 11.029 56.385 -17.013 1.00 50.25 102 THR A O 1
ATOM 830 N N . ALA A 1 103 ? 11.900 54.454 -17.763 1.00 46.94 103 ALA A N 1
ATOM 831 C CA . ALA A 1 103 ? 13.268 54.949 -17.971 1.00 46.94 103 ALA A CA 1
ATOM 832 C C . ALA A 1 103 ? 14.063 54.039 -18.948 1.00 46.94 103 ALA A C 1
ATOM 834 O O . ALA A 1 103 ? 13.661 52.897 -19.166 1.00 46.94 103 ALA A O 1
ATOM 835 N N . PRO A 1 104 ? 15.128 54.555 -19.598 1.00 43.12 104 PRO A N 1
ATOM 836 C CA . PRO A 1 104 ? 15.362 54.368 -21.033 1.00 43.12 104 PRO A CA 1
ATOM 837 C C . PRO A 1 104 ? 16.351 53.259 -21.429 1.00 43.12 104 PRO A C 1
ATOM 839 O O . PRO A 1 104 ? 17.181 52.790 -20.656 1.00 43.12 104 PRO A O 1
ATOM 842 N N . THR A 1 105 ? 16.255 52.899 -22.708 1.00 43.91 105 THR A N 1
ATOM 843 C CA . THR A 1 105 ? 17.032 51.909 -23.463 1.00 43.91 105 THR A CA 1
ATOM 844 C C . THR A 1 105 ? 18.500 52.305 -23.663 1.00 43.91 105 THR A C 1
ATOM 846 O O . THR A 1 105 ? 18.790 53.420 -24.087 1.00 43.91 105 THR A O 1
ATOM 849 N N . THR A 1 106 ? 19.431 51.360 -23.487 1.00 41.00 106 THR A N 1
ATOM 850 C CA . THR A 1 106 ? 20.748 51.332 -24.166 1.00 41.00 106 THR A CA 1
ATOM 851 C C . THR A 1 106 ? 21.219 49.869 -24.297 1.00 41.00 106 THR A C 1
ATOM 853 O O . THR A 1 106 ? 21.009 49.101 -23.356 1.00 41.00 106 THR A O 1
ATOM 856 N N . PRO A 1 107 ? 21.805 49.442 -25.437 1.00 48.56 107 PRO A N 1
ATOM 857 C CA . PRO A 1 107 ? 22.112 48.038 -25.711 1.00 48.56 107 PRO A CA 1
ATOM 858 C C . PRO A 1 107 ? 23.561 47.671 -25.350 1.00 48.56 107 PRO A C 1
ATOM 860 O O . PRO A 1 107 ? 24.467 48.486 -25.509 1.00 48.56 107 PRO A O 1
ATOM 863 N N . ALA A 1 108 ? 23.800 46.420 -24.941 1.00 44.28 108 ALA A N 1
ATOM 864 C CA . ALA A 1 108 ? 25.151 45.872 -24.807 1.00 44.28 108 ALA A CA 1
ATOM 865 C C . ALA A 1 108 ? 25.220 44.387 -25.219 1.00 44.28 108 ALA A C 1
ATOM 867 O O . ALA A 1 108 ? 24.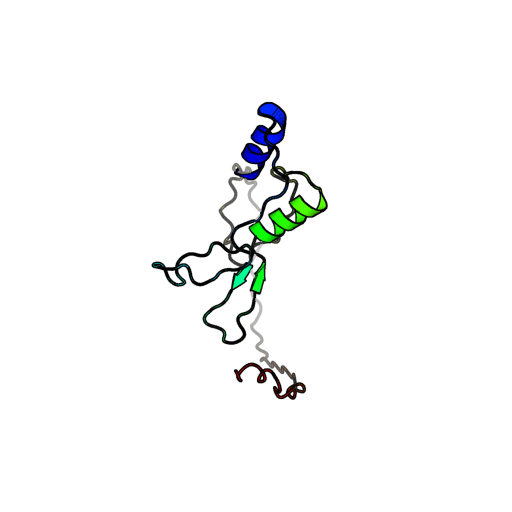720 43.503 -24.534 1.00 44.28 108 ALA A O 1
ATOM 868 N N . THR A 1 109 ? 25.821 44.191 -26.394 1.00 36.94 109 THR A N 1
ATOM 869 C CA . THR A 1 109 ? 26.880 43.234 -26.770 1.00 36.94 109 THR A CA 1
ATOM 870 C C . THR A 1 109 ? 26.813 41.768 -26.311 1.00 36.94 109 THR A C 1
ATOM 872 O O . THR A 1 109 ? 26.960 41.434 -25.140 1.00 36.94 109 THR A O 1
ATOM 875 N N . LEU A 1 110 ? 26.732 40.889 -27.319 1.00 42.41 110 LEU A N 1
ATOM 876 C CA . LEU A 1 110 ? 26.935 39.439 -27.277 1.00 42.41 110 LEU A CA 1
ATOM 877 C C . LEU A 1 110 ? 28.405 39.075 -27.016 1.00 42.41 110 LEU A C 1
ATOM 879 O O . LEU A 1 110 ? 29.280 39.524 -27.756 1.00 42.41 110 LEU A O 1
ATOM 883 N N . THR A 1 111 ? 28.647 38.153 -26.082 1.00 36.53 111 THR A N 1
ATOM 884 C CA . THR A 1 111 ? 29.902 37.389 -26.027 1.00 36.53 111 THR A CA 1
ATOM 885 C C . THR A 1 111 ? 29.603 35.917 -25.747 1.00 36.53 111 THR A C 1
ATOM 887 O O . THR A 1 111 ? 29.001 35.559 -24.738 1.00 36.53 111 THR A O 1
ATOM 890 N N . THR A 1 112 ? 30.013 35.073 -26.689 1.00 41.00 112 THR A N 1
ATOM 891 C CA . THR A 1 112 ? 29.940 33.608 -26.688 1.00 41.00 112 THR A CA 1
ATOM 892 C C . THR A 1 112 ? 31.113 33.000 -25.916 1.00 41.00 112 THR A C 1
ATOM 894 O O . THR A 1 112 ? 32.248 33.390 -26.170 1.00 41.00 112 THR A O 1
ATOM 897 N N . THR A 1 113 ? 30.864 31.972 -25.093 1.00 40.00 113 THR A N 1
ATOM 898 C CA . THR A 1 113 ? 31.892 31.014 -24.628 1.00 40.00 113 THR A CA 1
ATOM 899 C C . THR A 1 113 ? 31.273 29.608 -24.494 1.00 40.00 113 THR A C 1
ATOM 901 O O . THR A 1 113 ? 30.137 29.508 -24.028 1.00 40.00 113 THR A O 1
ATOM 904 N N . PRO A 1 114 ? 31.961 28.524 -24.920 1.00 43.75 114 PRO A N 1
ATOM 905 C CA . PRO A 1 114 ? 31.359 27.203 -25.103 1.00 43.75 114 PRO A CA 1
ATOM 906 C C . PRO A 1 114 ? 31.417 26.287 -23.869 1.00 43.75 114 PRO A C 1
ATOM 908 O O . PRO A 1 114 ? 32.181 26.487 -22.927 1.00 43.75 114 PRO A O 1
ATOM 911 N N . SER A 1 115 ? 30.599 25.234 -23.946 1.00 44.56 115 SER A N 1
ATOM 912 C CA . SER A 1 115 ? 30.401 24.160 -22.972 1.00 44.56 115 SER A CA 1
ATOM 913 C C . SER A 1 115 ? 31.625 23.272 -22.731 1.00 44.56 115 SER A C 1
ATOM 915 O O . SER A 1 115 ? 32.372 22.989 -23.669 1.00 44.56 115 SER A O 1
ATOM 917 N N . ARG A 1 116 ? 31.684 22.638 -21.552 1.00 37.69 116 ARG A N 1
ATOM 918 C CA . ARG A 1 116 ? 32.120 21.235 -21.446 1.00 37.69 116 ARG A CA 1
ATOM 919 C C . ARG A 1 116 ? 31.563 20.557 -20.196 1.00 37.69 116 ARG A C 1
ATOM 921 O O . ARG A 1 116 ? 31.881 20.935 -19.075 1.00 37.69 116 ARG A O 1
ATOM 928 N N . ALA A 1 117 ? 30.760 19.525 -20.432 1.00 36.78 117 ALA A N 1
ATOM 929 C CA . ALA A 1 117 ? 30.466 18.469 -19.477 1.00 36.78 117 ALA A CA 1
ATOM 930 C C . ALA A 1 117 ? 31.670 17.523 -19.367 1.00 36.78 117 ALA A C 1
ATOM 932 O O . ALA A 1 117 ? 32.307 17.233 -20.382 1.00 36.78 117 ALA A O 1
ATOM 933 N N . VAL A 1 118 ? 31.930 16.993 -18.169 1.00 39.34 118 VAL A N 1
ATOM 934 C CA . VAL A 1 118 ? 32.594 15.694 -17.993 1.00 39.34 118 VAL A CA 1
ATOM 935 C C . VAL A 1 118 ? 32.004 15.027 -16.749 1.00 39.34 118 VAL A C 1
ATOM 937 O O . VAL A 1 118 ? 32.280 15.430 -15.622 1.00 39.34 118 VAL A O 1
ATOM 940 N N . ALA A 1 119 ? 31.164 14.019 -16.975 1.00 33.25 119 ALA A N 1
ATOM 941 C CA . ALA A 1 119 ? 30.787 13.027 -15.981 1.00 33.25 119 ALA A CA 1
ATOM 942 C C . ALA A 1 119 ? 31.849 11.917 -15.981 1.00 33.25 119 ALA A C 1
ATOM 944 O O . ALA A 1 119 ? 32.265 11.461 -17.045 1.00 33.25 119 ALA A O 1
ATOM 945 N N . ALA A 1 120 ? 32.276 11.483 -14.798 1.00 32.56 120 ALA A N 1
ATOM 946 C CA . ALA A 1 120 ? 33.120 10.310 -14.614 1.00 32.56 120 ALA A CA 1
ATOM 947 C C . ALA A 1 120 ? 32.580 9.506 -13.427 1.00 32.56 120 ALA A C 1
ATOM 949 O O . ALA A 1 120 ? 32.709 9.930 -12.283 1.00 32.56 120 ALA A O 1
ATOM 950 N N . TRP A 1 121 ? 31.948 8.368 -13.712 1.00 27.77 121 TRP A N 1
ATOM 951 C CA . TRP A 1 121 ? 31.665 7.308 -12.745 1.00 27.77 121 TRP A CA 1
ATOM 952 C C . TRP A 1 121 ? 32.207 6.016 -13.357 1.00 27.77 121 TRP A C 1
ATOM 954 O O . TRP A 1 121 ? 31.790 5.627 -14.447 1.00 27.77 121 TRP A O 1
ATOM 964 N N . SER A 1 122 ? 33.181 5.393 -12.690 1.00 33.69 122 SER A N 1
ATOM 965 C CA . SER A 1 122 ? 33.685 4.066 -13.044 1.00 33.69 122 SER A CA 1
ATOM 966 C C . SER A 1 122 ? 33.166 3.043 -12.046 1.00 33.69 122 SER A C 1
ATOM 968 O O . SER A 1 122 ? 33.132 3.281 -10.841 1.00 33.69 122 SER A O 1
ATOM 970 N N . ALA A 1 123 ? 32.767 1.912 -12.613 1.00 31.69 123 ALA A N 1
ATOM 971 C CA . ALA A 1 123 ? 32.157 0.750 -12.003 1.00 31.69 123 ALA A CA 1
ATOM 972 C C . ALA A 1 123 ? 33.055 0.010 -11.001 1.00 31.69 123 ALA A C 1
ATOM 974 O O . ALA A 1 123 ? 34.266 -0.070 -11.196 1.00 31.69 123 ALA A O 1
ATOM 975 N N . ALA A 1 124 ? 32.423 -0.641 -10.020 1.00 33.03 124 ALA A N 1
ATOM 976 C CA . ALA A 1 124 ? 32.844 -1.935 -9.480 1.00 33.03 124 ALA A CA 1
ATOM 977 C C . ALA A 1 124 ? 31.729 -2.515 -8.592 1.00 33.03 124 ALA A C 1
ATOM 979 O O . ALA A 1 124 ? 31.371 -1.903 -7.589 1.00 33.03 124 ALA A O 1
ATOM 980 N N . GLY A 1 125 ? 31.199 -3.698 -8.926 1.00 31.23 125 GLY A N 1
ATOM 981 C CA . GLY A 1 125 ? 30.333 -4.431 -7.996 1.00 31.23 125 GLY A CA 1
ATOM 982 C C . GLY A 1 125 ? 29.404 -5.475 -8.611 1.00 31.23 125 GLY A C 1
ATOM 983 O O . GLY A 1 125 ? 28.200 -5.386 -8.416 1.00 31.23 125 GLY A O 1
ATOM 984 N N . LEU A 1 126 ? 29.936 -6.472 -9.324 1.00 32.47 126 LEU A N 1
ATOM 985 C CA . LEU A 1 126 ? 29.177 -7.668 -9.705 1.00 32.47 126 LEU A CA 1
ATOM 986 C C . LEU A 1 126 ? 30.042 -8.913 -9.497 1.00 32.47 126 LEU A C 1
ATOM 988 O O . LEU A 1 126 ? 30.861 -9.196 -10.358 1.00 32.47 126 LEU A O 1
ATOM 992 N N . VAL A 1 127 ? 29.846 -9.641 -8.390 1.00 33.75 127 VAL A N 1
ATOM 993 C CA . VAL A 1 127 ? 29.922 -11.117 -8.318 1.00 33.75 127 VAL A CA 1
ATOM 994 C C . VAL A 1 127 ? 29.169 -11.572 -7.057 1.00 33.75 127 VAL A C 1
ATOM 996 O O . VAL A 1 127 ? 29.674 -11.401 -5.951 1.00 33.75 127 VAL A O 1
ATOM 999 N N . LEU A 1 128 ? 28.006 -12.214 -7.203 1.00 29.91 128 LEU A N 1
ATOM 1000 C CA . LEU A 1 128 ? 27.666 -13.346 -6.335 1.00 29.91 128 LEU A CA 1
ATOM 1001 C C . LEU A 1 128 ? 26.757 -14.325 -7.084 1.00 29.91 128 LEU A C 1
ATOM 1003 O O . LEU A 1 128 ? 25.600 -14.049 -7.389 1.00 29.91 128 LEU A O 1
ATOM 1007 N N . THR A 1 129 ? 27.349 -15.463 -7.420 1.00 36.72 129 THR A N 1
ATOM 1008 C CA . THR A 1 129 ? 26.756 -16.621 -8.078 1.00 36.72 129 THR A CA 1
ATOM 1009 C C . THR A 1 129 ? 25.833 -17.392 -7.134 1.00 36.72 129 THR A C 1
ATOM 1011 O O . THR A 1 129 ? 26.113 -17.563 -5.950 1.00 36.72 129 THR A O 1
ATOM 1014 N N . ALA A 1 130 ? 24.737 -17.884 -7.706 1.00 33.84 130 ALA A N 1
ATOM 1015 C CA . ALA A 1 130 ? 23.737 -18.742 -7.092 1.00 33.84 130 ALA A CA 1
ATOM 1016 C C . ALA A 1 130 ? 24.269 -20.148 -6.753 1.00 33.84 130 ALA A C 1
ATOM 1018 O O . ALA A 1 130 ? 24.966 -20.749 -7.569 1.00 33.84 130 ALA A O 1
ATOM 1019 N N . ALA A 1 131 ? 23.846 -20.711 -5.612 1.00 31.66 131 ALA A N 1
ATOM 1020 C CA . ALA A 1 131 ? 23.761 -22.158 -5.403 1.00 31.66 131 ALA A CA 1
ATOM 1021 C C . ALA A 1 131 ? 22.813 -22.528 -4.240 1.00 31.66 131 ALA A C 1
ATOM 1023 O O . ALA A 1 131 ? 22.849 -21.906 -3.183 1.00 31.66 131 ALA A O 1
ATOM 1024 N N . LEU A 1 132 ? 22.063 -23.620 -4.460 1.00 30.92 132 LEU A N 1
ATOM 1025 C CA . LEU A 1 132 ? 21.387 -24.519 -3.505 1.00 30.92 132 LEU A CA 1
ATOM 1026 C C . LEU A 1 132 ? 19.966 -24.187 -3.005 1.00 30.92 132 LEU A C 1
ATOM 1028 O O . LEU A 1 132 ? 19.765 -23.814 -1.856 1.00 30.92 132 LEU A O 1
ATOM 1032 N N . VAL A 1 133 ? 18.966 -24.575 -3.810 1.00 32.19 133 VAL A N 1
ATOM 1033 C CA . VAL A 1 133 ? 17.847 -25.404 -3.315 1.00 32.19 133 VAL A CA 1
ATOM 1034 C C . VAL A 1 133 ? 17.613 -26.543 -4.311 1.00 32.19 133 VAL A C 1
ATOM 1036 O O . VAL A 1 133 ? 16.994 -26.362 -5.353 1.00 32.19 133 VAL A O 1
ATOM 1039 N N . SER A 1 134 ? 18.140 -27.724 -4.001 1.00 34.62 134 SER A N 1
ATOM 1040 C CA . SER A 1 134 ? 17.633 -28.994 -4.523 1.00 34.62 134 SER A CA 1
ATOM 1041 C C . SER A 1 134 ? 18.013 -30.084 -3.534 1.00 34.62 134 SER A C 1
ATOM 1043 O O . SER A 1 134 ? 19.135 -30.580 -3.552 1.00 34.62 134 SER A O 1
ATOM 1045 N N . LEU A 1 135 ? 17.095 -30.406 -2.627 1.00 35.72 135 LEU A N 1
ATOM 1046 C CA . LEU A 1 135 ? 16.980 -31.750 -2.075 1.00 35.72 135 LEU A CA 1
ATOM 1047 C C . LEU A 1 135 ? 15.563 -31.908 -1.521 1.00 35.72 135 LEU A C 1
ATOM 1049 O O . LEU A 1 135 ? 15.203 -31.307 -0.514 1.00 35.72 135 LEU A O 1
ATOM 1053 N N . GLY A 1 136 ? 14.741 -32.676 -2.227 1.00 36.88 136 GLY A N 1
ATOM 1054 C CA . GLY A 1 136 ? 13.355 -32.912 -1.841 1.00 36.88 136 GLY A CA 1
ATOM 1055 C C . GLY A 1 136 ? 12.628 -33.824 -2.817 1.00 36.88 136 GLY A C 1
ATOM 1056 O O . GLY A 1 136 ? 11.539 -33.490 -3.263 1.00 36.88 136 GLY A O 1
ATOM 1057 N N . ALA A 1 137 ? 13.251 -34.941 -3.194 1.00 38.81 137 ALA A N 1
ATOM 1058 C CA . ALA A 1 137 ? 12.581 -36.016 -3.915 1.00 38.81 137 ALA A CA 1
ATOM 1059 C C . ALA A 1 137 ? 13.292 -37.347 -3.657 1.00 38.81 137 ALA A C 1
ATOM 1061 O O . ALA A 1 137 ? 14.241 -37.662 -4.368 1.00 38.81 137 ALA A O 1
ATOM 1062 N N . THR A 1 138 ? 12.843 -38.129 -2.669 1.00 46.00 138 THR A N 1
ATOM 1063 C CA . THR A 1 138 ? 12.744 -39.598 -2.784 1.00 46.00 138 THR A CA 1
ATOM 1064 C C . THR A 1 138 ? 11.871 -40.175 -1.659 1.00 46.00 138 THR A C 1
ATOM 1066 O O . THR A 1 138 ? 12.195 -39.969 -0.496 1.00 46.00 138 THR A O 1
ATOM 1069 N N . LEU A 1 139 ? 10.830 -40.906 -2.091 1.00 44.44 139 LEU A N 1
ATOM 1070 C CA . LEU A 1 139 ? 10.032 -41.966 -1.437 1.00 44.44 139 LEU A CA 1
ATOM 1071 C C . LEU A 1 139 ? 9.265 -41.656 -0.141 1.00 44.44 139 LEU A C 1
ATOM 1073 O O . LEU A 1 139 ? 9.888 -41.481 0.924 1.00 44.44 139 LEU A O 1
#

pLDDT: mean 72.09, std 27.19, range [27.77, 98.5]

Radius of gyration: 27.6 Å; chains: 1; bounding box: 54×97×46 Å

Foldseek 3Di:
DVVVVVVCCCPPVVDPDDDDDQPDQWQAQDPPCGRPDTRHQWYWDPVDPVGDTHGDQSNQQVVVCVVVVHRDDVPSGDGPDDPPDDDDDDPDDDDDDDDDDDDDDDDDDDDDDDDDDDDDDDDDDDDDDDDDDDDDDDD